Protein AF-A0A7V9T225-F1 (afdb_monomer_lite)

Sequence (85 aa):
FWALDITRKELRFRTPADTSGRRFAAVPPLRSADTLRWTLRSRGESVDVRLWPGKCSDGMSDRAWDYQARVRIDTMSYRGCATQT

Foldseek 3Di:
DKDWDADQAWIWIADPVRRVTDIDGHDAFDDDPQKTWDWDDDPNKTKIKIKHADFFDQVPDPDTAGIWIWIDIHPDIDTGGDHDD

Secondary structure (DSSP, 8-state):
--EEEE-SSEEEEE-SS-SS-EEEE--PPEEETTEEEEEEEETTEEEEEEEEEEEE--SSSSPPEEEEEEEEETTEEEEEEE---

Structure (mmCIF, N/CA/C/O backbone):
data_AF-A0A7V9T225-F1
#
_entr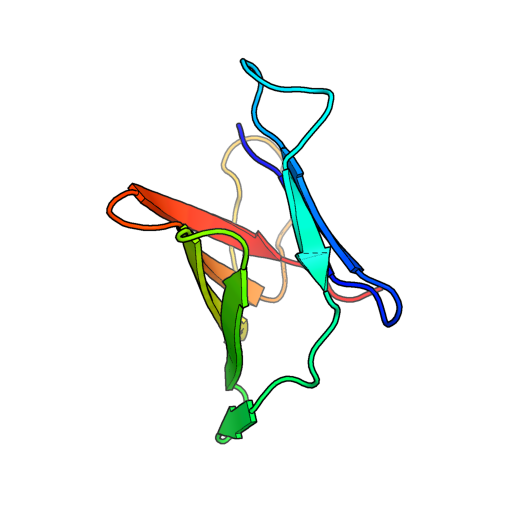y.id   AF-A0A7V9T225-F1
#
loop_
_atom_site.group_PDB
_atom_site.id
_atom_site.type_symbol
_atom_site.label_atom_id
_atom_site.label_alt_id
_atom_site.label_comp_id
_atom_site.label_asym_id
_atom_site.label_entity_id
_atom_site.label_seq_id
_atom_site.pdbx_PDB_ins_code
_atom_site.Cartn_x
_atom_site.Cartn_y
_atom_site.Cartn_z
_atom_site.occupancy
_atom_site.B_iso_or_equiv
_atom_site.auth_seq_id
_atom_site.auth_comp_id
_atom_site.auth_asym_id
_atom_site.auth_atom_id
_atom_site.pdbx_PDB_model_num
ATOM 1 N N . PHE A 1 1 ? 1.219 14.825 4.484 1.00 81.94 1 PHE A N 1
ATOM 2 C CA . PHE A 1 1 ? 2.118 13.652 4.532 1.00 81.94 1 PHE A CA 1
ATOM 3 C C . PHE A 1 1 ? 1.318 12.430 4.977 1.00 81.94 1 PHE A C 1
ATOM 5 O O . PHE A 1 1 ? 0.390 12.621 5.745 1.00 81.94 1 PHE A O 1
ATOM 12 N N . TRP A 1 2 ? 1.575 11.222 4.477 1.00 92.81 2 TRP A N 1
ATOM 13 C CA . TRP A 1 2 ? 0.932 9.967 4.911 1.00 92.81 2 TRP A CA 1
ATOM 14 C C . TRP A 1 2 ? 1.883 8.805 4.610 1.00 92.81 2 TRP A C 1
ATOM 16 O O . TRP A 1 2 ? 2.770 8.956 3.774 1.00 92.81 2 TRP A O 1
ATOM 26 N N . ALA A 1 3 ? 1.712 7.666 5.279 1.00 94.88 3 ALA A N 1
ATOM 27 C CA . ALA A 1 3 ? 2.515 6.473 5.016 1.00 94.88 3 ALA A CA 1
ATOM 28 C C . ALA A 1 3 ? 1.655 5.209 5.070 1.00 94.88 3 ALA A C 1
ATOM 30 O O . ALA A 1 3 ? 0.749 5.107 5.901 1.00 94.88 3 ALA A O 1
ATOM 31 N N . LEU A 1 4 ? 1.957 4.247 4.200 1.00 95.44 4 LEU A N 1
ATOM 32 C CA . LEU A 1 4 ? 1.397 2.901 4.233 1.00 95.44 4 LEU A CA 1
ATOM 33 C C . LEU A 1 4 ? 2.536 1.892 4.114 1.00 95.44 4 LEU A C 1
ATOM 35 O O . LEU A 1 4 ? 3.161 1.799 3.061 1.00 95.44 4 LEU A O 1
ATOM 39 N N . ASP A 1 5 ? 2.746 1.109 5.166 1.00 95.50 5 ASP A N 1
ATOM 40 C CA . ASP A 1 5 ? 3.637 -0.047 5.114 1.00 95.50 5 ASP A CA 1
ATOM 41 C C . ASP A 1 5 ? 2.814 -1.294 4.804 1.00 95.50 5 ASP A C 1
ATOM 43 O O . ASP A 1 5 ? 1.793 -1.541 5.451 1.00 95.50 5 ASP A O 1
ATOM 47 N N . ILE A 1 6 ? 3.261 -2.085 3.832 1.00 94.62 6 ILE A N 1
ATOM 48 C CA . ILE A 1 6 ? 2.635 -3.354 3.457 1.00 94.62 6 ILE A CA 1
ATOM 49 C C . ILE A 1 6 ? 3.653 -4.457 3.706 1.00 94.62 6 ILE A C 1
ATOM 51 O O . ILE A 1 6 ? 4.675 -4.541 3.029 1.00 94.62 6 ILE A O 1
ATOM 55 N N . THR A 1 7 ? 3.374 -5.316 4.680 1.00 93.81 7 THR A N 1
ATOM 56 C CA . THR A 1 7 ? 4.225 -6.461 5.019 1.00 93.81 7 THR A CA 1
ATOM 57 C C . THR A 1 7 ? 3.446 -7.762 4.856 1.00 93.81 7 THR A C 1
ATOM 59 O O . THR A 1 7 ? 2.231 -7.763 4.664 1.00 93.81 7 THR A O 1
ATOM 62 N N . ARG A 1 8 ? 4.126 -8.906 5.001 1.00 91.00 8 ARG A N 1
ATOM 63 C CA . ARG A 1 8 ? 3.443 -10.212 5.056 1.00 91.00 8 ARG A CA 1
ATOM 64 C C . ARG A 1 8 ? 2.572 -10.396 6.307 1.00 91.00 8 ARG A C 1
ATOM 66 O O . ARG A 1 8 ? 1.796 -11.341 6.347 1.00 91.00 8 ARG A O 1
ATOM 73 N N . LYS A 1 9 ? 2.731 -9.548 7.330 1.00 92.69 9 LYS A N 1
ATOM 74 C CA . LYS A 1 9 ? 2.023 -9.660 8.617 1.00 92.69 9 LYS A CA 1
ATOM 75 C C . LYS A 1 9 ? 0.834 -8.710 8.703 1.00 92.69 9 LYS A C 1
ATOM 77 O O . LYS A 1 9 ? -0.241 -9.105 9.140 1.00 92.69 9 LYS A O 1
ATOM 82 N N . GLU A 1 10 ? 1.025 -7.469 8.269 1.00 94.31 10 GLU A N 1
ATOM 83 C CA . GLU A 1 10 ? 0.005 -6.427 8.345 1.00 94.31 10 GLU A CA 1
ATOM 84 C C . GLU A 1 10 ? 0.196 -5.331 7.294 1.00 94.31 10 GLU A C 1
ATOM 86 O O . GLU A 1 10 ? 1.287 -5.156 6.736 1.00 94.31 10 GLU A O 1
ATOM 91 N N . LEU A 1 11 ? -0.875 -4.564 7.088 1.00 95.00 11 LEU A N 1
ATOM 92 C CA . LEU A 1 11 ? -0.834 -3.239 6.485 1.00 95.00 11 LEU A CA 1
ATOM 93 C C . LEU A 1 11 ? -0.977 -2.196 7.595 1.00 95.00 11 LEU A C 1
ATOM 95 O O . LEU A 1 11 ? -1.913 -2.270 8.394 1.00 95.00 11 LEU A O 1
ATOM 99 N N . ARG A 1 12 ? -0.090 -1.200 7.625 1.00 95.44 12 ARG A N 1
ATOM 100 C CA . ARG A 1 12 ? -0.117 -0.128 8.627 1.00 95.44 12 ARG A CA 1
ATOM 101 C C . ARG A 1 12 ? -0.174 1.239 7.964 1.00 95.44 12 ARG A C 1
ATOM 103 O O . ARG A 1 12 ? 0.795 1.672 7.347 1.00 95.44 12 ARG A O 1
ATOM 110 N N . PHE A 1 13 ? -1.293 1.935 8.136 1.00 95.25 13 PHE A N 1
ATOM 111 C CA . PHE A 1 13 ? -1.519 3.277 7.607 1.00 95.25 13 PHE A CA 1
ATOM 112 C C . PHE A 1 13 ? -1.326 4.343 8.690 1.00 95.25 13 PHE A C 1
ATOM 114 O O . PHE A 1 13 ? -1.901 4.227 9.769 1.00 95.25 13 PHE A O 1
ATOM 121 N N . ARG A 1 14 ? -0.566 5.403 8.403 1.00 96.38 14 ARG A N 1
ATOM 122 C CA . ARG A 1 14 ? -0.290 6.517 9.327 1.00 96.38 14 ARG A CA 1
ATOM 123 C C . ARG A 1 14 ? -0.522 7.873 8.672 1.00 96.38 14 ARG A C 1
ATOM 125 O O . ARG A 1 14 ? -0.277 8.055 7.478 1.00 96.38 14 ARG A O 1
ATOM 132 N N . THR A 1 15 ? -0.917 8.846 9.488 1.00 93.94 15 THR A N 1
ATOM 133 C CA . THR A 1 15 ? -1.008 10.265 9.111 1.00 93.94 15 THR A CA 1
ATOM 134 C C . THR A 1 15 ? -0.308 11.132 10.166 1.00 93.94 15 THR A C 1
ATOM 136 O O . THR A 1 15 ? 0.024 10.625 11.233 1.00 93.94 15 THR A O 1
ATOM 139 N N . PRO A 1 16 ? -0.084 12.435 9.928 1.00 92.44 16 PRO A N 1
ATOM 140 C CA . PRO A 1 16 ? 0.514 13.317 10.924 1.00 92.44 16 PRO A CA 1
ATOM 141 C C . PRO A 1 16 ? -0.405 13.506 12.136 1.00 92.44 16 PRO A C 1
ATOM 143 O O . PRO A 1 16 ? 0.083 13.685 13.243 1.00 92.44 16 PRO A O 1
ATOM 146 N N . ALA A 1 17 ? -1.725 13.421 11.928 1.00 91.50 17 ALA A N 1
ATOM 147 C CA . ALA A 1 17 ? -2.726 13.494 12.989 1.00 91.50 17 ALA A CA 1
ATOM 148 C C . ALA A 1 17 ? -2.900 12.167 13.754 1.00 91.50 17 ALA A C 1
ATOM 150 O O . ALA A 1 17 ? -3.385 12.170 14.878 1.00 91.50 17 ALA A O 1
ATOM 151 N N . ASP A 1 18 ? -2.501 11.040 13.158 1.00 89.56 18 ASP A N 1
ATOM 152 C CA . ASP A 1 18 ? -2.559 9.712 13.774 1.00 89.56 18 ASP A CA 1
ATOM 153 C C . ASP A 1 18 ? -1.269 8.938 13.484 1.00 89.56 18 ASP A C 1
ATOM 155 O O . ASP A 1 18 ? -1.128 8.228 12.477 1.00 89.56 18 ASP A O 1
ATOM 159 N N . THR A 1 19 ? -0.312 9.108 14.393 1.00 88.38 19 THR A N 1
ATOM 160 C CA . THR A 1 19 ? 1.007 8.470 14.349 1.00 88.38 19 THR A CA 1
ATOM 161 C C . THR A 1 19 ? 0.978 7.033 14.868 1.00 88.38 19 THR A C 1
ATOM 163 O O . THR A 1 19 ? 1.823 6.219 14.475 1.00 88.38 19 THR A O 1
ATOM 166 N N . SER A 1 20 ? -0.011 6.689 15.703 1.00 88.94 20 SER A N 1
ATOM 167 C CA . SER A 1 20 ? -0.232 5.318 16.171 1.00 88.94 20 SER A CA 1
ATOM 168 C C . SER A 1 20 ? -0.525 4.399 14.979 1.00 88.94 20 SER A C 1
ATOM 170 O O . SER A 1 20 ? 0.125 3.355 14.806 1.00 88.94 20 SER A O 1
ATOM 172 N N . GLY A 1 21 ? -1.358 4.900 14.066 1.00 90.31 21 GLY A N 1
ATOM 173 C CA . GLY A 1 21 ? -1.682 4.308 12.787 1.00 90.31 21 GLY A CA 1
ATOM 174 C C . GLY A 1 21 ? -2.730 3.211 12.882 1.00 90.31 21 GLY A C 1
ATOM 175 O O . GLY A 1 21 ? -2.797 2.432 13.835 1.00 90.31 21 GLY A O 1
ATOM 176 N N . ARG A 1 22 ? -3.503 3.095 11.810 1.00 92.56 22 ARG A N 1
ATOM 177 C CA . ARG A 1 22 ? -4.492 2.038 11.619 1.00 92.56 22 ARG A CA 1
ATOM 178 C C . ARG A 1 22 ? -3.817 0.786 11.079 1.00 92.56 22 ARG A C 1
ATOM 180 O O . ARG A 1 22 ? -2.977 0.869 10.181 1.00 92.56 22 ARG A O 1
ATOM 187 N N . ARG A 1 23 ? -4.190 -0.368 11.631 1.00 93.88 23 ARG A N 1
ATOM 188 C CA . ARG A 1 23 ? -3.649 -1.679 11.258 1.00 93.88 23 ARG A CA 1
ATOM 189 C C . ARG A 1 23 ? -4.722 -2.529 10.606 1.00 93.88 23 ARG A C 1
ATOM 191 O O . ARG A 1 23 ? -5.846 -2.612 11.102 1.00 93.88 23 ARG A O 1
ATOM 198 N N . PHE A 1 24 ? -4.339 -3.206 9.537 1.00 93.12 24 PHE A N 1
ATOM 199 C CA . PHE A 1 24 ? -5.192 -4.119 8.798 1.00 93.12 24 PHE A CA 1
ATOM 200 C C . PHE A 1 24 ? -4.482 -5.457 8.613 1.00 93.12 24 PHE A C 1
ATOM 202 O O . PHE A 1 24 ? -3.256 -5.507 8.487 1.00 93.12 24 PHE A O 1
ATOM 209 N N . ALA A 1 25 ? -5.255 -6.542 8.583 1.00 91.88 25 ALA A N 1
ATOM 210 C CA . ALA A 1 25 ? -4.714 -7.869 8.321 1.00 91.88 25 ALA A CA 1
ATOM 211 C C . ALA A 1 25 ? -4.014 -7.906 6.954 1.00 91.88 25 ALA A C 1
ATOM 213 O O . ALA A 1 25 ? -4.504 -7.324 5.981 1.00 91.88 25 ALA A O 1
ATOM 214 N N . ALA A 1 26 ? -2.875 -8.597 6.879 1.00 89.38 26 ALA A N 1
ATOM 215 C CA . ALA A 1 26 ? -2.220 -8.827 5.603 1.00 89.38 26 ALA A CA 1
ATOM 216 C C . ALA A 1 26 ? -3.074 -9.738 4.718 1.00 89.38 26 ALA A C 1
ATOM 218 O O . ALA A 1 26 ? -3.534 -10.799 5.139 1.00 89.38 26 ALA A O 1
ATOM 219 N N . VAL A 1 27 ? -3.232 -9.322 3.466 1.00 92.50 27 VAL A N 1
ATOM 220 C CA . VAL A 1 27 ? -3.809 -10.134 2.396 1.00 92.50 27 VAL A CA 1
ATOM 221 C C . VAL A 1 27 ? -2.854 -10.111 1.203 1.00 92.50 27 VAL A C 1
ATOM 223 O O . VAL A 1 27 ? -2.170 -9.101 0.993 1.00 92.50 27 VAL A O 1
ATOM 226 N N . PRO A 1 28 ? -2.754 -11.199 0.425 1.00 93.06 28 PRO A N 1
ATOM 227 C CA . PRO A 1 28 ? -1.972 -11.178 -0.803 1.00 93.06 28 PRO A CA 1
ATOM 228 C C . PRO A 1 28 ? -2.578 -10.172 -1.799 1.00 93.06 28 PRO A C 1
ATOM 230 O O . PRO A 1 28 ? -3.804 -10.043 -1.862 1.00 93.06 28 PRO A O 1
ATOM 233 N N . PRO A 1 29 ? -1.755 -9.456 -2.586 1.00 95.69 29 PRO A N 1
ATOM 234 C CA . PRO A 1 29 ? -2.280 -8.622 -3.653 1.00 95.69 29 PRO A CA 1
ATOM 235 C C . PRO A 1 29 ? -2.868 -9.479 -4.771 1.00 95.69 29 PRO A C 1
ATOM 237 O O . PRO A 1 29 ? -2.318 -10.518 -5.139 1.00 95.69 29 PRO A O 1
ATOM 240 N N . LEU A 1 30 ? -3.920 -8.966 -5.397 1.00 96.88 30 LEU A N 1
ATOM 241 C CA . LEU A 1 30 ? -4.279 -9.349 -6.753 1.00 96.88 30 LEU A CA 1
ATOM 242 C C . LEU A 1 30 ? -3.297 -8.679 -7.717 1.00 96.88 30 LEU A C 1
ATOM 244 O O . LEU A 1 30 ? -3.065 -7.469 -7.640 1.00 96.88 30 LEU A O 1
ATOM 248 N N . ARG A 1 31 ? -2.722 -9.467 -8.624 1.00 96.62 31 ARG A N 1
ATOM 249 C CA . ARG A 1 31 ? -1.815 -8.986 -9.669 1.00 96.62 31 ARG A CA 1
ATOM 250 C C . ARG A 1 31 ? -2.542 -8.975 -11.007 1.00 96.62 31 ARG A C 1
ATOM 252 O O . ARG A 1 31 ? -3.115 -9.986 -11.399 1.00 96.62 31 ARG A O 1
ATOM 259 N N . SER A 1 32 ? -2.496 -7.844 -11.700 1.00 95.62 32 SER A N 1
ATOM 260 C CA . SER A 1 32 ? -3.025 -7.684 -13.055 1.00 95.62 32 SER A CA 1
ATOM 261 C C . SER A 1 32 ? -1.996 -6.932 -13.886 1.00 95.62 32 SER A C 1
ATOM 263 O O . SER A 1 32 ? -1.801 -5.734 -13.669 1.00 95.62 32 SER A O 1
ATOM 265 N N . ALA A 1 33 ? -1.328 -7.634 -14.806 1.00 94.00 33 ALA A N 1
ATOM 266 C CA . ALA A 1 33 ? -0.099 -7.153 -15.441 1.00 94.00 33 ALA A CA 1
ATOM 267 C C . ALA A 1 33 ? 0.888 -6.643 -14.367 1.00 94.00 33 ALA A C 1
ATOM 269 O O . ALA A 1 33 ? 1.125 -7.336 -13.372 1.00 94.00 33 ALA A O 1
ATOM 270 N N . ASP A 1 34 ? 1.385 -5.416 -14.509 1.00 92.88 34 ASP A N 1
ATOM 271 C CA . ASP A 1 34 ? 2.322 -4.817 -13.555 1.00 92.88 34 ASP A CA 1
ATOM 272 C C . ASP A 1 34 ? 1.632 -4.103 -12.382 1.00 92.88 34 ASP A C 1
ATOM 274 O O . ASP A 1 34 ? 2.290 -3.542 -11.508 1.00 92.88 34 ASP A O 1
ATOM 278 N N . THR A 1 35 ? 0.297 -4.120 -12.327 1.00 95.94 35 THR A N 1
ATOM 279 C CA . THR A 1 35 ? -0.459 -3.500 -11.234 1.00 95.94 35 THR A CA 1
ATOM 280 C C . THR A 1 35 ? -0.669 -4.483 -10.086 1.00 95.94 35 THR A C 1
ATOM 282 O O . THR A 1 35 ? -1.167 -5.597 -10.274 1.00 95.94 35 THR A O 1
ATOM 285 N N . LEU A 1 36 ? -0.353 -4.034 -8.872 1.00 96.31 36 LEU A N 1
ATOM 286 C CA . LEU A 1 36 ? -0.676 -4.712 -7.620 1.00 96.31 36 LEU A CA 1
ATOM 287 C C . LEU A 1 36 ? -1.877 -4.043 -6.964 1.00 96.31 36 LEU A C 1
ATOM 289 O O . LEU A 1 36 ? -1.906 -2.818 -6.822 1.00 96.31 36 LEU A O 1
ATOM 293 N N . ARG A 1 37 ? -2.852 -4.841 -6.524 1.00 97.06 37 ARG A N 1
ATOM 294 C CA . ARG A 1 37 ? -4.037 -4.347 -5.825 1.00 97.06 37 ARG A CA 1
ATOM 295 C C . ARG A 1 37 ? -4.314 -5.127 -4.548 1.00 97.06 37 ARG A C 1
ATOM 297 O O . ARG A 1 37 ? -4.472 -6.341 -4.588 1.00 97.06 37 ARG A O 1
ATOM 304 N N . TRP A 1 38 ? -4.464 -4.419 -3.435 1.00 96.69 38 TRP A N 1
ATOM 305 C CA . TRP A 1 38 ? -4.997 -4.968 -2.190 1.00 96.69 38 TRP A CA 1
ATOM 306 C C . TRP A 1 38 ? -6.410 -4.446 -1.988 1.00 96.69 38 TRP A C 1
ATOM 308 O O . TRP A 1 38 ? -6.645 -3.242 -2.077 1.00 96.69 38 TRP A O 1
ATOM 318 N N . THR A 1 39 ? -7.340 -5.344 -1.686 1.00 95.50 39 THR A N 1
ATOM 319 C CA . THR A 1 39 ? -8.701 -4.980 -1.298 1.00 95.50 39 THR A CA 1
ATOM 320 C C . THR A 1 39 ? -9.074 -5.791 -0.070 1.00 95.50 39 THR A C 1
ATOM 322 O O . THR A 1 39 ? -9.018 -7.017 -0.094 1.00 95.50 39 THR A O 1
ATOM 325 N N . LEU A 1 40 ? -9.438 -5.109 1.010 1.00 93.38 40 LEU A N 1
ATOM 326 C CA . LEU A 1 40 ? -9.828 -5.747 2.264 1.00 93.38 40 LEU A CA 1
ATOM 327 C C . LEU A 1 40 ? -10.849 -4.888 3.013 1.00 93.38 40 LEU A C 1
ATOM 329 O O . LEU A 1 40 ? -10.954 -3.678 2.802 1.00 93.38 40 LEU A O 1
ATOM 333 N N . ARG A 1 41 ? -11.603 -5.534 3.901 1.00 90.88 41 ARG A N 1
ATOM 334 C CA . ARG A 1 41 ? -12.491 -4.880 4.863 1.00 90.88 41 ARG A CA 1
ATOM 335 C C . ARG A 1 41 ? -12.089 -5.299 6.269 1.00 90.88 41 ARG A C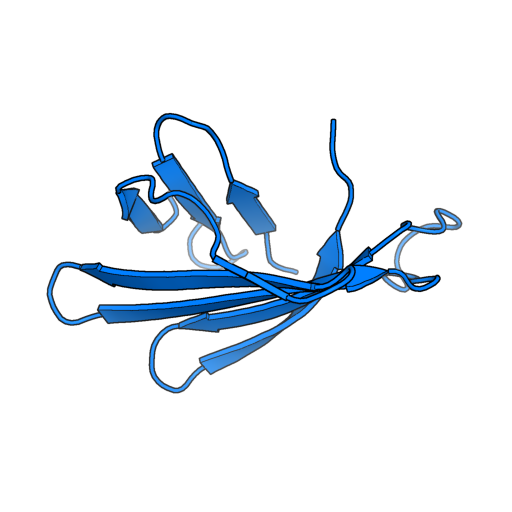 1
ATOM 337 O O . ARG A 1 41 ? -11.823 -6.474 6.500 1.00 90.88 41 ARG A O 1
ATOM 344 N N . SER A 1 42 ? -12.048 -4.354 7.199 1.00 85.69 42 SER A N 1
ATOM 345 C CA . SER A 1 42 ? -11.702 -4.605 8.600 1.00 85.69 42 SER A CA 1
ATOM 346 C C . SER A 1 42 ? -12.463 -3.640 9.493 1.00 85.69 42 SER A C 1
ATOM 348 O O . SER A 1 42 ? -12.413 -2.440 9.262 1.00 85.69 42 SER A O 1
ATOM 350 N N . ARG A 1 43 ? -13.158 -4.150 10.518 1.00 83.12 43 ARG A N 1
ATOM 351 C CA . ARG A 1 43 ? -13.854 -3.327 11.532 1.00 83.12 43 ARG A CA 1
ATOM 352 C C . ARG A 1 43 ? -14.790 -2.247 10.952 1.00 83.12 43 ARG A C 1
ATOM 354 O O . ARG A 1 43 ? -14.949 -1.188 11.541 1.00 83.12 43 ARG A O 1
ATOM 361 N N . GLY A 1 44 ? -15.405 -2.520 9.800 1.00 85.50 44 GLY A N 1
ATOM 362 C CA . GLY A 1 44 ? -16.278 -1.571 9.098 1.00 85.50 44 GLY A CA 1
ATOM 363 C C . GLY A 1 44 ? -15.556 -0.619 8.137 1.00 85.50 44 GLY A C 1
ATOM 364 O O . GLY A 1 44 ? -16.221 -0.022 7.298 1.00 85.50 44 GLY A O 1
ATOM 365 N N . GLU A 1 45 ? -14.225 -0.547 8.181 1.00 90.06 45 GLU A N 1
ATOM 366 C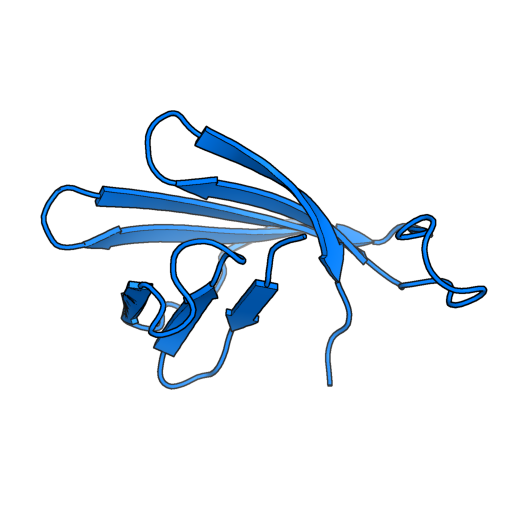 CA . GLU A 1 45 ? -13.416 0.214 7.228 1.00 90.06 45 GLU A CA 1
ATOM 367 C C . GLU A 1 45 ? -13.120 -0.623 5.975 1.00 90.06 45 GLU A C 1
ATOM 369 O O . GLU A 1 45 ? -12.875 -1.836 6.027 1.00 90.06 45 GLU A O 1
ATOM 374 N N . SER A 1 46 ? -13.109 0.037 4.825 1.00 93.25 46 SER A N 1
ATOM 375 C CA . SER A 1 46 ? -12.742 -0.526 3.529 1.00 93.25 46 SER A CA 1
ATOM 376 C C . SER A 1 46 ? -11.416 0.049 3.055 1.00 93.25 46 SER A C 1
ATOM 378 O O . SER A 1 46 ? -11.224 1.261 3.053 1.00 93.25 46 SER A O 1
ATOM 380 N N . VAL A 1 47 ? -10.502 -0.820 2.626 1.00 95.44 47 VAL A N 1
ATOM 381 C CA . VAL A 1 47 ? -9.187 -0.416 2.122 1.00 95.44 47 VAL A CA 1
ATOM 382 C C . VAL A 1 47 ? -9.003 -0.937 0.700 1.00 95.44 47 VAL A C 1
ATOM 384 O O . VAL A 1 47 ? -9.156 -2.131 0.443 1.00 95.44 47 VAL A O 1
ATOM 387 N N . ASP A 1 48 ? -8.662 -0.033 -0.219 1.00 96.75 48 ASP A N 1
ATOM 388 C CA . ASP A 1 48 ? -8.254 -0.329 -1.596 1.00 96.75 48 ASP A CA 1
ATOM 389 C C . ASP A 1 48 ? -6.891 0.317 -1.850 1.00 96.75 48 ASP A C 1
ATOM 391 O O . ASP A 1 48 ? -6.760 1.540 -1.823 1.00 96.75 48 ASP A O 1
ATOM 395 N N . VAL A 1 49 ? -5.869 -0.494 -2.090 1.00 97.12 49 VAL A N 1
ATOM 396 C CA . VAL A 1 49 ? -4.522 -0.024 -2.426 1.00 97.12 49 VAL A CA 1
ATOM 397 C C . VAL A 1 49 ? -4.209 -0.464 -3.836 1.00 97.12 49 VAL A C 1
ATOM 399 O O . VAL A 1 49 ? -4.402 -1.631 -4.164 1.00 97.12 49 VAL A O 1
ATOM 402 N N . ARG A 1 50 ? -3.697 0.446 -4.658 1.00 97.19 50 ARG A N 1
ATOM 403 C CA . ARG A 1 50 ? -3.186 0.147 -5.994 1.00 97.19 50 ARG A CA 1
ATOM 404 C C . ARG A 1 50 ? -1.795 0.715 -6.151 1.00 97.19 50 ARG A C 1
ATOM 406 O O . ARG A 1 50 ? -1.593 1.896 -5.873 1.00 97.19 50 ARG A O 1
ATOM 413 N N . LEU A 1 51 ? -0.890 -0.124 -6.631 1.00 96.56 51 LEU A N 1
ATOM 414 C CA . LEU A 1 51 ? 0.456 0.247 -7.039 1.00 96.56 51 LEU A CA 1
ATOM 415 C C . LEU A 1 51 ? 0.639 -0.133 -8.503 1.00 96.56 51 LEU A C 1
ATOM 417 O O . LEU A 1 51 ? 0.277 -1.243 -8.892 1.00 96.56 51 LEU A O 1
ATOM 421 N N . TRP A 1 52 ? 1.198 0.766 -9.300 1.00 96.44 52 TRP A N 1
ATOM 422 C CA . TRP A 1 52 ? 1.566 0.490 -10.688 1.00 96.44 52 TRP A CA 1
ATOM 423 C C . TRP A 1 52 ? 2.899 1.171 -11.020 1.00 96.44 52 TRP A C 1
ATOM 425 O O . TRP A 1 52 ? 3.212 2.201 -10.408 1.00 96.44 52 TRP A O 1
ATOM 435 N N . PRO A 1 53 ? 3.702 0.613 -11.945 1.00 95.00 53 PRO A N 1
ATOM 436 C CA . PRO A 1 53 ? 4.982 1.197 -12.305 1.00 95.00 53 PRO A CA 1
ATOM 437 C C . PRO A 1 53 ? 4.817 2.600 -12.876 1.00 95.00 53 PRO A C 1
ATOM 439 O O . PRO A 1 53 ? 3.883 2.893 -13.627 1.00 95.00 53 PRO A O 1
ATOM 442 N N . GLY A 1 54 ? 5.754 3.470 -12.535 1.00 91.00 54 GLY A N 1
ATOM 443 C CA . GLY A 1 54 ? 5.844 4.802 -13.103 1.00 91.00 54 GLY A CA 1
ATOM 444 C C . GLY A 1 54 ? 6.656 5.718 -12.211 1.00 91.00 54 GLY A C 1
ATOM 445 O O . GLY A 1 54 ? 6.513 5.689 -10.989 1.00 91.00 54 GLY A O 1
ATOM 446 N N . LYS A 1 55 ? 7.482 6.555 -12.844 1.00 86.69 55 LYS A N 1
ATOM 447 C CA . LYS A 1 55 ? 8.274 7.559 -12.138 1.00 86.69 55 LYS A CA 1
ATOM 448 C C . LYS A 1 55 ? 7.343 8.454 -11.327 1.00 86.69 55 LYS A C 1
ATOM 450 O O . LYS A 1 55 ? 6.439 9.081 -11.875 1.00 86.69 55 LYS A O 1
ATOM 455 N N . CYS A 1 56 ? 7.575 8.487 -10.024 1.00 89.88 56 CYS A N 1
ATOM 456 C CA . CYS A 1 56 ? 6.814 9.293 -9.088 1.00 89.88 56 CYS A CA 1
ATOM 457 C C . CYS A 1 56 ? 7.777 10.159 -8.275 1.00 89.88 56 CYS A C 1
ATOM 459 O O . CYS A 1 56 ? 8.787 9.662 -7.775 1.00 89.88 56 CYS A O 1
ATOM 461 N N . SER A 1 57 ? 7.468 11.450 -8.165 1.00 87.00 57 SER A N 1
ATOM 462 C CA . SER A 1 57 ? 8.134 12.376 -7.250 1.00 87.00 57 SER A CA 1
ATOM 463 C C . SER A 1 57 ? 7.154 12.727 -6.141 1.00 87.00 57 SER A C 1
ATOM 465 O O . SER A 1 57 ? 5.984 13.016 -6.399 1.00 87.00 57 SER A O 1
ATOM 467 N N . ASP A 1 58 ? 7.631 12.685 -4.903 1.00 77.56 58 ASP A N 1
ATOM 468 C CA . ASP A 1 58 ? 6.850 13.081 -3.733 1.00 77.56 58 ASP A CA 1
ATOM 469 C C . ASP A 1 58 ? 6.863 14.601 -3.497 1.00 77.56 58 ASP A C 1
ATOM 471 O O . ASP A 1 58 ? 6.210 15.076 -2.568 1.00 77.56 58 ASP A O 1
ATOM 475 N N . GLY A 1 59 ? 7.586 15.361 -4.334 1.00 81.00 59 GLY A N 1
ATOM 476 C CA . GLY A 1 59 ? 7.736 16.814 -4.230 1.00 81.00 59 GLY A CA 1
ATOM 477 C C . GLY A 1 59 ? 8.488 17.279 -2.979 1.00 81.00 59 GLY A C 1
ATOM 478 O O . GLY A 1 59 ? 8.493 18.472 -2.689 1.00 81.00 59 GLY A O 1
ATOM 479 N N . MET A 1 60 ? 9.086 16.354 -2.224 1.00 76.81 60 MET A N 1
ATOM 480 C CA . MET A 1 60 ? 9.802 16.621 -0.971 1.00 76.81 60 MET A CA 1
ATOM 481 C C . MET A 1 60 ? 11.268 16.185 -1.039 1.00 76.81 60 MET A C 1
ATOM 483 O O . MET A 1 60 ? 12.066 16.604 -0.204 1.00 76.81 60 MET A O 1
ATOM 487 N N . SER A 1 61 ? 11.624 15.345 -2.011 1.00 74.62 61 SER A N 1
ATOM 488 C CA . SER A 1 61 ? 12.989 14.894 -2.261 1.00 74.62 61 SER A CA 1
ATOM 489 C C . SER A 1 61 ? 13.285 14.799 -3.759 1.00 74.62 61 SER A C 1
ATOM 491 O O . SER A 1 61 ? 12.376 14.639 -4.574 1.00 74.62 61 SER A O 1
ATOM 493 N N . ASP A 1 62 ? 14.572 14.784 -4.112 1.00 79.62 62 ASP A N 1
ATOM 494 C CA . ASP A 1 62 ? 15.043 14.475 -5.474 1.00 79.62 62 ASP A CA 1
ATOM 495 C C . ASP A 1 62 ? 14.917 12.976 -5.815 1.00 79.62 62 ASP A C 1
ATOM 497 O O . ASP A 1 62 ? 15.407 12.498 -6.842 1.00 79.62 62 ASP A O 1
ATOM 501 N N . ARG A 1 63 ? 14.274 12.189 -4.942 1.00 80.38 63 ARG A N 1
ATOM 502 C CA . ARG A 1 63 ? 14.115 10.752 -5.117 1.00 80.38 63 ARG A CA 1
ATOM 503 C C . ARG A 1 63 ? 13.022 10.466 -6.142 1.00 80.38 63 ARG A C 1
ATOM 505 O O . ARG A 1 63 ? 11.853 10.796 -5.949 1.00 80.38 63 ARG A O 1
ATOM 512 N N . ALA A 1 64 ? 13.403 9.760 -7.202 1.00 80.62 64 ALA A N 1
ATOM 513 C CA . ALA A 1 64 ? 12.458 9.128 -8.108 1.00 80.62 64 ALA A CA 1
ATOM 514 C C . ALA A 1 64 ? 12.053 7.757 -7.553 1.00 80.62 64 ALA A C 1
ATOM 516 O O . ALA A 1 64 ? 12.890 6.873 -7.381 1.00 80.62 64 ALA A O 1
ATOM 517 N N . TRP A 1 65 ? 10.765 7.588 -7.287 1.00 85.44 65 TRP A N 1
ATOM 518 C CA . TRP A 1 65 ? 10.172 6.327 -6.861 1.00 85.44 65 TRP A CA 1
ATOM 519 C C . TRP A 1 65 ? 9.705 5.522 -8.081 1.00 85.44 65 TRP A C 1
ATOM 521 O O . TRP A 1 65 ? 9.290 6.105 -9.088 1.00 85.44 65 TRP A O 1
ATOM 531 N N . ASP A 1 66 ? 9.757 4.192 -7.987 1.00 90.56 66 ASP A N 1
ATOM 532 C CA . ASP A 1 66 ? 9.463 3.295 -9.118 1.00 90.56 66 ASP A CA 1
ATOM 533 C C . ASP A 1 66 ? 7.969 3.020 -9.313 1.00 90.56 66 ASP A C 1
ATOM 535 O O . ASP A 1 66 ? 7.550 2.569 -10.383 1.00 90.56 66 ASP A O 1
ATOM 539 N N . TYR A 1 67 ? 7.161 3.319 -8.294 1.00 94.44 67 TYR A N 1
ATOM 540 C CA . TYR A 1 67 ? 5.728 3.082 -8.309 1.00 94.44 67 TYR A CA 1
ATOM 541 C C . TYR A 1 67 ? 4.939 4.339 -7.972 1.00 94.44 67 TYR A C 1
ATOM 543 O O . TYR A 1 67 ? 5.263 5.098 -7.052 1.00 94.44 67 TYR A O 1
ATOM 551 N N . GLN A 1 68 ? 3.816 4.477 -8.664 1.00 96.06 68 GLN A N 1
ATOM 552 C CA . GLN A 1 68 ? 2.725 5.346 -8.263 1.00 96.06 68 GLN A CA 1
ATOM 553 C C . GLN A 1 68 ? 1.772 4.569 -7.356 1.00 96.06 68 GLN A C 1
ATOM 555 O O . GLN A 1 68 ? 1.498 3.389 -7.584 1.00 96.06 68 GLN A O 1
ATOM 560 N N . ALA A 1 69 ? 1.251 5.243 -6.334 1.00 96.44 69 ALA A N 1
ATOM 561 C CA . ALA A 1 69 ? 0.370 4.663 -5.337 1.00 96.44 69 ALA A CA 1
ATOM 562 C C . ALA A 1 69 ? -0.953 5.424 -5.239 1.00 96.44 69 ALA A C 1
ATOM 564 O O . ALA A 1 69 ? -0.997 6.655 -5.127 1.00 96.44 69 ALA A O 1
ATOM 565 N N . ARG A 1 70 ? -2.049 4.666 -5.180 1.00 96.94 70 ARG A N 1
ATOM 566 C CA . ARG A 1 70 ? -3.352 5.155 -4.733 1.00 96.94 70 ARG A CA 1
ATOM 567 C C . ARG A 1 70 ? -3.841 4.297 -3.583 1.00 96.94 70 ARG A C 1
ATOM 569 O O . ARG A 1 70 ? -4.030 3.097 -3.744 1.00 96.94 70 ARG A O 1
ATOM 576 N N . VAL A 1 71 ? -4.088 4.932 -2.447 1.00 96.50 71 VAL A N 1
ATOM 577 C CA . VAL A 1 71 ? -4.680 4.300 -1.269 1.00 96.50 71 VAL A CA 1
ATOM 578 C C . VAL A 1 71 ? -6.043 4.926 -1.049 1.00 96.50 71 VAL A C 1
ATOM 580 O O . VAL A 1 71 ? -6.171 6.147 -1.015 1.00 96.50 71 VAL A O 1
ATOM 583 N N . ARG A 1 72 ? -7.076 4.110 -0.909 1.00 96.69 72 ARG A N 1
ATOM 584 C CA . ARG A 1 72 ? -8.400 4.548 -0.495 1.00 96.69 72 ARG A CA 1
ATOM 585 C C . ARG A 1 72 ? -8.737 3.861 0.813 1.00 96.69 72 ARG A C 1
ATOM 587 O O . ARG A 1 72 ? -8.644 2.641 0.891 1.00 96.69 72 ARG A O 1
ATOM 594 N N . ILE A 1 73 ? -9.111 4.654 1.808 1.00 93.94 73 ILE A N 1
ATOM 595 C CA . ILE A 1 73 ? -9.641 4.159 3.074 1.00 93.94 73 ILE A CA 1
ATOM 596 C C . ILE A 1 73 ? -11.007 4.812 3.252 1.00 93.94 73 ILE A C 1
ATOM 598 O O . ILE A 1 73 ? -11.105 6.036 3.354 1.00 93.94 73 ILE A O 1
ATOM 602 N N . ASP A 1 74 ? -12.051 3.997 3.165 1.00 92.44 74 ASP A N 1
ATOM 603 C CA . ASP A 1 74 ? -13.452 4.406 3.072 1.00 92.44 74 ASP A CA 1
ATOM 604 C C . ASP A 1 74 ? -13.724 5.383 1.928 1.00 92.44 74 ASP A C 1
ATOM 606 O O . ASP A 1 74 ? -13.719 5.010 0.748 1.00 92.44 74 ASP A O 1
ATOM 610 N N . THR A 1 75 ? -13.990 6.643 2.254 1.00 92.31 75 THR A N 1
ATOM 611 C CA . THR A 1 75 ? -14.248 7.716 1.290 1.00 92.31 75 THR A CA 1
ATOM 612 C C . THR A 1 75 ? -12.988 8.509 0.955 1.00 92.31 75 THR A C 1
ATOM 614 O O . THR A 1 75 ? -12.943 9.173 -0.082 1.00 92.31 75 THR A O 1
ATOM 617 N N . MET A 1 76 ? -11.939 8.393 1.772 1.00 94.31 76 MET A N 1
ATOM 618 C CA . MET A 1 76 ? -10.713 9.176 1.652 1.00 94.31 76 MET A CA 1
ATOM 619 C C . MET A 1 76 ? -9.763 8.542 0.642 1.00 94.31 76 M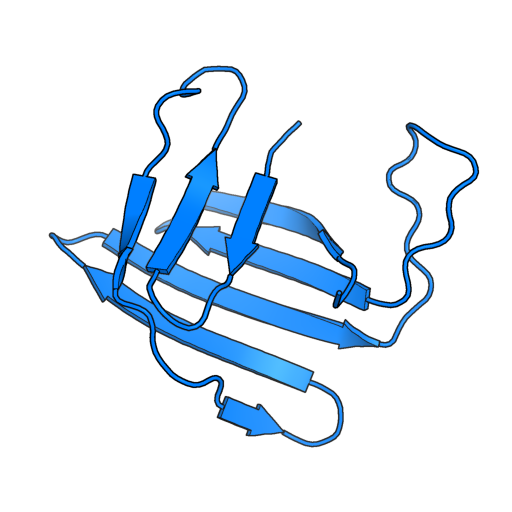ET A C 1
ATOM 621 O O . MET A 1 76 ? -9.458 7.354 0.725 1.00 94.31 76 MET A O 1
ATOM 625 N N . SER A 1 77 ? -9.266 9.340 -0.306 1.00 95.56 77 SER A N 1
ATOM 626 C CA . SER A 1 77 ? -8.286 8.904 -1.304 1.00 95.56 77 SER A CA 1
ATOM 627 C C . SER A 1 77 ? -6.967 9.642 -1.110 1.00 95.56 77 SER A C 1
ATOM 629 O O . SER A 1 77 ? -6.916 10.867 -1.128 1.00 95.56 77 SER A O 1
ATOM 631 N N . TYR A 1 78 ? -5.891 8.874 -1.033 1.00 95.56 78 TYR A N 1
ATOM 632 C CA . TYR A 1 78 ? -4.517 9.331 -0.930 1.00 95.56 78 TYR A CA 1
ATOM 633 C C . TYR A 1 78 ? -3.780 8.952 -2.212 1.00 95.56 78 TYR A C 1
ATOM 635 O O . TYR A 1 78 ? -3.901 7.828 -2.706 1.00 95.56 78 TYR A O 1
ATOM 643 N N . ARG A 1 79 ? -3.044 9.909 -2.773 1.00 94.94 79 ARG A N 1
ATOM 644 C CA . ARG A 1 79 ? -2.117 9.693 -3.888 1.00 94.94 79 ARG A CA 1
ATOM 645 C C . ARG A 1 79 ? -0.701 9.893 -3.373 1.00 94.94 79 ARG A C 1
ATOM 647 O O . ARG A 1 79 ? -0.487 10.726 -2.490 1.00 94.94 79 ARG A O 1
ATOM 654 N N . GLY A 1 80 ? 0.236 9.116 -3.892 1.00 93.94 80 GLY A N 1
ATOM 655 C CA . GLY A 1 80 ? 1.634 9.215 -3.505 1.00 93.94 80 GLY A CA 1
ATOM 656 C C . GLY A 1 80 ? 2.514 8.274 -4.304 1.00 93.94 80 GLY A C 1
ATOM 657 O O . GLY A 1 80 ? 2.088 7.713 -5.314 1.00 93.94 80 GLY A O 1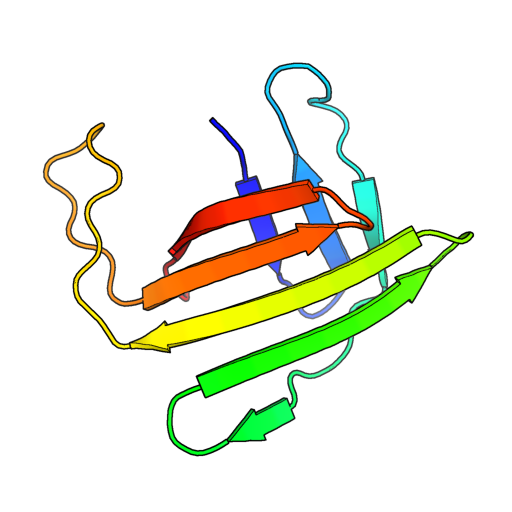
ATOM 658 N N . CYS A 1 81 ? 3.735 8.110 -3.822 1.00 94.31 81 CYS A N 1
ATOM 659 C CA . CYS A 1 81 ? 4.743 7.254 -4.419 1.00 94.31 81 CYS A CA 1
ATOM 660 C C . CYS A 1 81 ? 4.983 6.017 -3.551 1.00 94.31 81 CYS A C 1
ATOM 662 O O . CYS A 1 81 ? 4.673 6.024 -2.359 1.00 94.31 81 CYS A O 1
ATOM 664 N N . ALA A 1 82 ? 5.537 4.960 -4.140 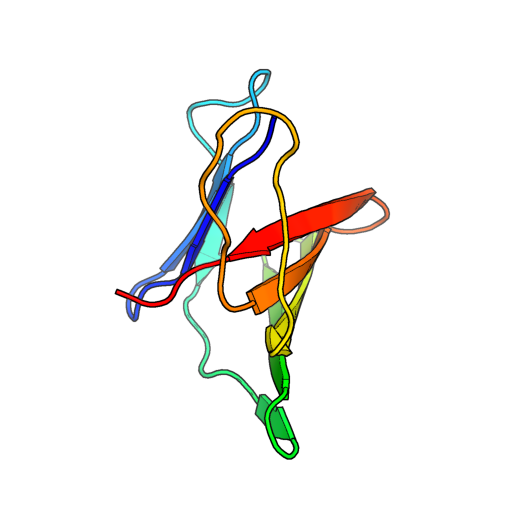1.00 93.94 82 ALA A N 1
ATOM 665 C CA . ALA A 1 82 ? 5.912 3.758 -3.410 1.00 93.94 82 ALA A CA 1
ATOM 666 C C . ALA A 1 82 ? 7.241 3.178 -3.904 1.00 93.94 82 ALA A C 1
ATOM 668 O O . ALA A 1 82 ? 7.652 3.364 -5.049 1.00 93.94 82 ALA A O 1
ATOM 669 N N . THR A 1 83 ? 7.895 2.441 -3.013 1.00 91.69 83 THR A N 1
ATOM 670 C CA . THR A 1 83 ? 9.028 1.567 -3.318 1.00 91.69 83 THR A CA 1
ATOM 671 C C . THR A 1 83 ? 8.701 0.175 -2.812 1.00 91.69 83 THR A C 1
ATOM 673 O O . THR A 1 83 ? 7.903 0.012 -1.887 1.00 91.69 83 THR A O 1
ATOM 676 N N . GLN A 1 84 ? 9.367 -0.817 -3.382 1.00 86.19 84 GLN A N 1
ATOM 677 C CA . GLN A 1 84 ? 9.430 -2.151 -2.817 1.00 86.19 84 GLN A CA 1
ATOM 678 C C . GLN A 1 84 ? 10.853 -2.366 -2.298 1.00 86.19 84 GLN A C 1
ATOM 680 O O . GLN A 1 84 ? 11.811 -2.029 -2.991 1.00 86.19 84 GLN A O 1
ATOM 685 N N . THR A 1 85 ? 10.978 -2.857 -1.069 1.00 77.88 85 THR A N 1
ATOM 686 C CA . THR A 1 85 ? 12.252 -3.186 -0.411 1.00 77.88 85 THR A CA 1
ATOM 687 C C . THR A 1 85 ? 12.236 -4.622 0.062 1.00 77.88 85 THR A C 1
ATOM 689 O O . THR A 1 85 ? 11.145 -5.054 0.506 1.00 77.88 85 THR A O 1
#

Radius of gyration: 12.7 Å; chains: 1; bounding box: 31×28×32 Å

pLDDT: mean 91.71, std 5.43, range [74.62, 97.19]